Protein AF-A0A2P5E316-F1 (afdb_monomer_lite)

Secondary structure (DSSP, 8-state):
--HHHHHHHHHHHHTT-GGGTHHHHHHHHHS-HHHHHHHHHHHHHHHSS-HHHHHHHHHHHHHT-

Radius of gyration: 11.51 Å; chains: 1; bounding box: 23×29×33 Å

pLDDT: mean 91.41, std 10.07, range [49.94, 98.19]

Structure (mmCIF, N/CA/C/O backbone):
data_AF-A0A2P5E316-F1
#
_entry.id   AF-A0A2P5E316-F1
#
loop_
_atom_site.group_PDB
_atom_site.id
_atom_site.type_symbol
_atom_site.label_atom_id
_atom_site.label_alt_id
_atom_site.label_comp_id
_atom_site.label_asym_id
_atom_site.label_entity_id
_atom_site.label_seq_id
_atom_site.pdbx_PDB_ins_code
_atom_site.Cartn_x
_atom_site.Cartn_y
_atom_site.Cartn_z
_atom_site.occupancy
_atom_site.B_iso_or_equiv
_atom_site.auth_seq_id
_atom_site.auth_comp_id
_atom_site.auth_asym_id
_atom_site.auth_atom_id
_atom_site.pdbx_PDB_model_num
ATOM 1 N N . MET A 1 1 ? -6.919 -16.896 -4.270 1.00 77.88 1 MET A N 1
ATOM 2 C CA . MET A 1 1 ? -6.645 -15.482 -3.957 1.00 77.88 1 MET A CA 1
ATOM 3 C C . MET A 1 1 ? -6.135 -14.816 -5.218 1.00 77.88 1 MET A C 1
ATOM 5 O O . MET A 1 1 ? -5.106 -15.236 -5.741 1.00 77.88 1 MET A O 1
ATOM 9 N N . HIS A 1 2 ? -6.888 -13.852 -5.734 1.00 95.62 2 HIS A N 1
ATOM 10 C CA . HIS A 1 2 ? -6.496 -13.024 -6.868 1.00 95.62 2 HIS A CA 1
ATOM 11 C C . HIS A 1 2 ? -5.325 -12.102 -6.464 1.00 95.62 2 HIS A C 1
ATOM 13 O O . HIS A 1 2 ? -5.290 -11.657 -5.313 1.00 95.62 2 HIS A O 1
ATOM 19 N N . PRO A 1 3 ? -4.374 -11.767 -7.360 1.00 96.75 3 PRO A N 1
ATOM 20 C CA . PRO A 1 3 ? -3.271 -10.852 -7.039 1.00 96.75 3 PRO A CA 1
ATOM 21 C C . PRO A 1 3 ? -3.734 -9.511 -6.453 1.00 96.75 3 PRO A C 1
ATOM 23 O O . PRO A 1 3 ? -3.126 -8.997 -5.521 1.00 96.75 3 PRO A O 1
ATOM 26 N N . TRP A 1 4 ? -4.860 -8.992 -6.942 1.00 98.06 4 TRP A N 1
ATOM 27 C CA . TRP A 1 4 ? -5.463 -7.757 -6.434 1.00 98.06 4 TRP A CA 1
ATOM 28 C C . TRP A 1 4 ? -5.989 -7.880 -5.002 1.00 98.06 4 TRP A C 1
ATOM 30 O O . TRP A 1 4 ? -5.825 -6.954 -4.218 1.00 98.06 4 TRP A O 1
ATOM 40 N N . GLU A 1 5 ? -6.578 -9.023 -4.639 1.00 97.81 5 GLU A N 1
ATOM 41 C CA . GLU A 1 5 ? -7.040 -9.278 -3.266 1.00 97.81 5 GLU A CA 1
ATOM 42 C C . GLU A 1 5 ? -5.857 -9.391 -2.300 1.00 97.81 5 GLU A C 1
ATOM 44 O O . GLU A 1 5 ? -5.922 -8.903 -1.174 1.00 97.81 5 GLU A O 1
ATOM 49 N N . ARG A 1 6 ? -4.748 -9.994 -2.752 1.00 97.12 6 ARG A N 1
ATOM 50 C CA . ARG A 1 6 ? -3.501 -10.044 -1.980 1.00 97.12 6 ARG A CA 1
ATOM 51 C C . ARG A 1 6 ? -2.982 -8.639 -1.702 1.00 97.12 6 ARG A C 1
ATOM 53 O O . ARG A 1 6 ? -2.692 -8.317 -0.555 1.00 97.12 6 ARG A O 1
ATOM 60 N N . ASP A 1 7 ? -2.844 -7.827 -2.746 1.00 97.56 7 ASP A N 1
ATOM 61 C CA . ASP A 1 7 ? -2.273 -6.485 -2.624 1.00 97.56 7 ASP A CA 1
ATOM 62 C C . ASP A 1 7 ? -3.199 -5.574 -1.798 1.00 97.56 7 ASP A C 1
ATOM 64 O O . ASP A 1 7 ? -2.717 -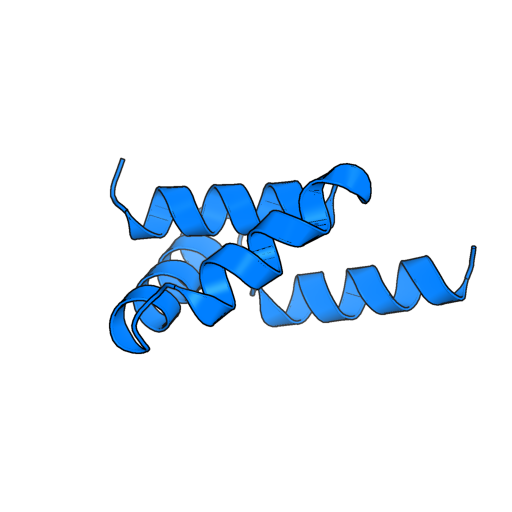4.814 -0.961 1.00 97.56 7 ASP A O 1
ATOM 68 N N . ALA A 1 8 ? -4.521 -5.742 -1.914 1.00 97.44 8 ALA A N 1
ATOM 69 C CA . ALA A 1 8 ? -5.492 -5.097 -1.034 1.00 97.44 8 ALA A CA 1
ATOM 70 C C . ALA A 1 8 ? -5.304 -5.492 0.443 1.00 97.44 8 ALA A C 1
ATOM 72 O O . ALA A 1 8 ? -5.249 -4.633 1.323 1.00 97.44 8 ALA A O 1
ATOM 73 N N . GLY A 1 9 ? -5.151 -6.786 0.731 1.00 96.38 9 GLY A N 1
ATOM 74 C CA . GLY A 1 9 ? -4.902 -7.261 2.092 1.00 96.38 9 GLY A CA 1
ATOM 75 C C . GLY A 1 9 ? -3.584 -6.744 2.677 1.00 96.38 9 GLY A C 1
ATOM 76 O O . GLY A 1 9 ? -3.532 -6.367 3.848 1.00 96.38 9 GLY A O 1
ATOM 77 N N . LEU A 1 10 ? -2.523 -6.682 1.866 1.00 96.25 10 LEU A N 1
ATOM 78 C CA . LEU A 1 10 ? -1.232 -6.125 2.279 1.00 96.25 10 LEU A CA 1
ATOM 79 C C . LEU A 1 10 ? -1.323 -4.622 2.563 1.00 96.25 10 LEU A C 1
ATOM 81 O O . LEU A 1 10 ? -0.770 -4.176 3.567 1.00 96.25 10 LEU A O 1
ATOM 85 N N . ALA A 1 11 ? -2.059 -3.863 1.746 1.00 95.75 11 ALA A N 1
ATOM 86 C CA . ALA A 1 11 ? -2.304 -2.444 1.996 1.00 95.75 11 ALA A CA 1
ATOM 87 C C . ALA A 1 11 ? -3.035 -2.219 3.332 1.00 95.75 11 ALA A C 1
ATOM 89 O O . ALA A 1 11 ? -2.597 -1.401 4.139 1.00 95.75 11 ALA A O 1
ATOM 90 N N . ASN A 1 12 ? -4.072 -3.014 3.625 1.00 95.44 12 ASN A N 1
ATOM 91 C CA . ASN A 1 12 ? -4.824 -2.897 4.880 1.00 95.44 12 ASN A CA 1
ATOM 92 C C . ASN A 1 12 ? -3.953 -3.239 6.095 1.00 95.44 12 ASN A C 1
ATOM 94 O O . ASN A 1 12 ? -4.054 -2.613 7.149 1.00 95.44 12 ASN A O 1
ATOM 98 N N . LYS A 1 13 ? -3.070 -4.235 5.950 1.00 94.06 13 LYS A N 1
ATOM 99 C CA . LYS A 1 13 ? -2.114 -4.609 6.995 1.00 94.06 13 LYS A CA 1
ATOM 100 C C . LYS A 1 13 ? -1.112 -3.488 7.268 1.00 94.06 13 LYS A C 1
ATOM 102 O O . LYS A 1 13 ? -0.837 -3.204 8.429 1.00 94.06 13 LYS A O 1
ATOM 107 N N . ALA A 1 14 ? -0.594 -2.855 6.219 1.00 93.62 14 ALA A N 1
ATOM 108 C CA . ALA A 1 14 ? 0.379 -1.774 6.336 1.00 93.62 14 ALA A CA 1
ATOM 109 C C . ALA A 1 14 ? -0.172 -0.544 7.073 1.00 93.62 14 ALA A C 1
ATOM 111 O O . ALA A 1 14 ? 0.569 0.127 7.776 1.00 93.62 14 ALA A O 1
ATOM 112 N N . MET A 1 15 ? -1.476 -0.279 6.967 1.00 89.50 15 MET A N 1
ATOM 113 C CA . MET A 1 15 ? -2.143 0.829 7.668 1.00 89.50 15 MET A CA 1
ATOM 114 C C . MET A 1 15 ? -2.461 0.531 9.140 1.00 89.50 15 MET A C 1
ATOM 116 O O . MET A 1 15 ? -2.869 1.423 9.878 1.00 89.50 15 MET A O 1
ATOM 120 N N . LYS A 1 16 ? -2.285 -0.718 9.585 1.00 88.00 16 LYS A N 1
ATOM 121 C CA . LYS A 1 16 ? -2.529 -1.155 10.970 1.00 88.00 16 LYS A CA 1
ATOM 122 C C . LYS A 1 16 ? -1.246 -1.375 11.769 1.00 88.00 16 LYS A C 1
ATOM 124 O O . LYS A 1 16 ? -1.318 -1.539 12.984 1.00 88.00 16 LYS A O 1
ATOM 129 N N . ASP A 1 17 ? -0.101 -1.420 11.097 1.00 87.44 17 ASP A N 1
ATOM 130 C CA . ASP A 1 17 ? 1.203 -1.706 11.686 1.00 87.44 17 ASP A CA 1
ATOM 131 C C . ASP A 1 17 ? 2.263 -0.805 11.042 1.00 87.44 17 ASP A C 1
ATOM 133 O O . ASP A 1 17 ? 2.641 -1.014 9.887 1.00 87.44 17 ASP A O 1
ATOM 137 N N . ASP A 1 18 ? 2.760 0.174 11.807 1.00 80.69 18 ASP A N 1
ATOM 138 C CA . ASP A 1 18 ? 3.821 1.104 11.395 1.00 80.69 18 ASP A CA 1
ATOM 139 C C . ASP A 1 18 ? 5.033 0.377 10.784 1.00 80.69 18 ASP A C 1
ATOM 141 O O . ASP A 1 18 ? 5.653 0.858 9.833 1.00 80.69 18 ASP A O 1
ATOM 145 N N . LEU A 1 19 ? 5.365 -0.818 11.290 1.00 86.75 19 LEU A N 1
ATOM 146 C CA . LEU A 1 19 ? 6.517 -1.591 10.829 1.00 86.75 19 LEU A CA 1
ATOM 147 C C . LEU A 1 19 ? 6.325 -2.155 9.412 1.00 86.75 19 LEU A C 1
ATOM 149 O O . LEU A 1 19 ? 7.273 -2.665 8.816 1.00 86.75 19 LEU A O 1
ATOM 153 N N . GLN A 1 20 ? 5.108 -2.085 8.871 1.00 90.06 20 GLN A N 1
ATOM 154 C CA . GLN A 1 20 ? 4.714 -2.643 7.581 1.00 90.06 20 GLN A CA 1
ATOM 155 C C . GLN A 1 20 ? 4.448 -1.577 6.508 1.00 90.06 20 GLN A C 1
ATOM 157 O O . GLN A 1 20 ? 4.079 -1.941 5.390 1.00 90.06 20 GLN A O 1
ATOM 162 N N . LEU A 1 21 ? 4.691 -0.284 6.775 1.00 88.62 21 LEU A N 1
ATOM 163 C CA . LEU A 1 21 ? 4.469 0.788 5.788 1.00 88.62 21 LEU A CA 1
ATOM 164 C C . LEU A 1 21 ? 5.240 0.596 4.478 1.00 88.62 21 LEU A C 1
ATOM 166 O O . LEU A 1 21 ? 4.774 1.017 3.418 1.00 88.62 21 LEU A O 1
ATOM 170 N N . TYR A 1 22 ? 6.395 -0.072 4.530 1.00 92.06 22 TYR A N 1
ATOM 171 C CA . TYR A 1 22 ? 7.194 -0.378 3.342 1.00 92.06 22 TYR A CA 1
ATOM 172 C C . TYR A 1 22 ? 6.407 -1.184 2.292 1.00 92.06 22 TYR A C 1
ATOM 174 O O . TYR A 1 22 ? 6.696 -1.065 1.104 1.00 92.06 22 TYR A O 1
ATOM 182 N N . LEU A 1 23 ? 5.382 -1.948 2.695 1.00 94.56 23 LEU A N 1
ATOM 183 C CA . LEU A 1 23 ? 4.518 -2.686 1.770 1.00 94.56 23 LEU A CA 1
ATOM 184 C C . LEU A 1 23 ? 3.706 -1.755 0.863 1.00 94.56 23 LEU A C 1
ATOM 186 O O . LEU A 1 23 ? 3.501 -2.087 -0.301 1.00 94.56 23 LEU A O 1
ATOM 190 N N . LEU A 1 24 ? 3.266 -0.588 1.350 1.00 93.38 24 LEU A N 1
ATOM 191 C CA . LEU A 1 24 ? 2.561 0.390 0.510 1.00 93.38 24 LEU A CA 1
ATOM 192 C C . LEU A 1 24 ? 3.491 0.953 -0.565 1.00 93.38 24 LEU A C 1
ATOM 194 O O . LEU A 1 24 ? 3.086 1.077 -1.719 1.00 93.38 24 LEU A O 1
ATOM 198 N N . VAL A 1 25 ? 4.743 1.240 -0.195 1.00 94.00 25 VAL A N 1
ATOM 199 C CA .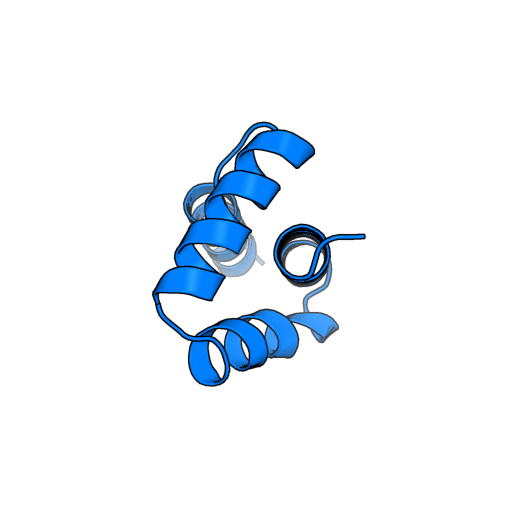 VAL A 1 25 ? 5.775 1.717 -1.126 1.00 94.00 25 VAL A CA 1
ATOM 200 C C . VAL A 1 25 ? 6.083 0.647 -2.173 1.00 94.00 25 VAL A C 1
ATOM 202 O O . VAL A 1 25 ? 6.045 0.930 -3.366 1.00 94.00 25 VAL A O 1
ATOM 205 N N . GLU A 1 26 ? 6.309 -0.595 -1.745 1.00 96.06 26 GLU A N 1
ATOM 206 C CA . GLU A 1 26 ? 6.540 -1.739 -2.634 1.00 96.06 26 GLU A CA 1
ATOM 207 C C . GLU A 1 26 ? 5.393 -1.903 -3.644 1.00 96.06 26 GLU A C 1
ATOM 209 O O . GLU A 1 26 ? 5.627 -1.982 -4.852 1.00 96.06 26 GLU A O 1
ATOM 214 N N . ILE A 1 27 ? 4.139 -1.916 -3.179 1.00 96.00 27 ILE A N 1
ATOM 215 C CA . ILE A 1 27 ? 2.964 -2.067 -4.048 1.00 96.00 27 ILE A CA 1
ATOM 216 C C . ILE A 1 27 ? 2.876 -0.896 -5.033 1.00 96.00 27 ILE A C 1
ATOM 218 O O . ILE A 1 27 ? 2.725 -1.127 -6.232 1.00 96.00 27 ILE A O 1
ATOM 222 N N . ALA A 1 28 ? 3.019 0.344 -4.560 1.00 94.75 28 ALA A N 1
ATOM 223 C CA . ALA A 1 28 ? 2.920 1.535 -5.400 1.00 94.75 28 ALA A CA 1
ATOM 224 C C . ALA A 1 28 ? 4.026 1.614 -6.467 1.00 94.75 28 ALA A C 1
ATOM 226 O O . ALA A 1 28 ? 3.772 2.083 -7.575 1.00 94.75 28 ALA A O 1
ATOM 227 N N . CYS A 1 29 ? 5.238 1.154 -6.152 1.00 97.00 29 CYS A N 1
ATOM 228 C CA . CYS A 1 29 ? 6.392 1.259 -7.044 1.00 97.00 29 CYS A CA 1
ATOM 229 C C . CYS A 1 29 ? 6.560 0.066 -7.996 1.00 97.00 29 CYS A C 1
ATOM 231 O O . CYS A 1 29 ? 7.196 0.218 -9.037 1.00 97.00 29 CYS A O 1
ATOM 233 N N . THR A 1 30 ? 6.028 -1.114 -7.662 1.00 97.25 30 THR A N 1
ATOM 234 C CA . THR A 1 30 ? 6.258 -2.348 -8.444 1.00 97.25 30 THR A CA 1
ATOM 235 C C . THR A 1 30 ? 5.053 -2.813 -9.257 1.00 97.25 30 THR A C 1
ATOM 237 O O . THR A 1 30 ? 5.188 -3.721 -10.081 1.00 97.25 30 THR A O 1
ATOM 240 N N . ARG A 1 31 ? 3.864 -2.245 -9.029 1.00 97.44 31 ARG A N 1
ATOM 241 C CA . ARG A 1 31 ? 2.635 -2.629 -9.736 1.00 97.44 31 ARG A CA 1
ATOM 242 C C . ARG A 1 31 ? 2.325 -1.687 -10.884 1.00 97.44 31 ARG A C 1
ATOM 244 O O . ARG A 1 31 ? 2.598 -0.491 -10.836 1.00 97.44 31 ARG A O 1
ATOM 251 N N . THR A 1 32 ? 1.722 -2.249 -11.926 1.00 98.19 32 THR A N 1
ATOM 252 C CA . THR A 1 32 ? 1.212 -1.459 -13.046 1.00 98.19 32 THR A CA 1
ATOM 253 C C . THR A 1 32 ? -0.003 -0.641 -12.609 1.00 98.19 32 THR A C 1
ATOM 255 O O . THR A 1 32 ? -0.662 -0.948 -11.613 1.00 98.19 32 THR A O 1
ATOM 258 N N . SER A 1 33 ? -0.357 0.391 -13.375 1.00 97.56 33 SER A N 1
ATOM 259 C CA . SER A 1 33 ? -1.556 1.187 -13.088 1.00 97.56 33 SER A CA 1
ATOM 260 C C . SER A 1 33 ? -2.844 0.352 -13.115 1.00 97.56 33 SER A C 1
ATOM 262 O O . SER A 1 33 ? -3.762 0.621 -12.339 1.00 97.56 33 SER A O 1
ATOM 264 N N . GLU A 1 34 ? -2.908 -0.672 -13.971 1.00 98.12 34 GLU A N 1
ATOM 265 C CA . GLU A 1 34 ? -4.039 -1.604 -14.047 1.00 98.12 34 GLU A CA 1
ATOM 266 C C . GLU A 1 34 ? -4.125 -2.484 -12.797 1.00 98.12 34 GLU A C 1
ATOM 268 O O . GLU A 1 34 ? -5.202 -2.618 -12.214 1.00 98.12 34 GLU A O 1
ATOM 273 N N . ASP A 1 35 ? -2.990 -3.002 -12.322 1.00 98.00 35 ASP A N 1
ATOM 274 C CA . ASP A 1 35 ? -2.932 -3.776 -11.080 1.00 98.00 35 ASP A CA 1
ATOM 275 C C . ASP A 1 35 ? -3.330 -2.941 -9.863 1.00 98.00 35 ASP A C 1
ATOM 277 O O . ASP A 1 35 ? -4.096 -3.404 -9.020 1.00 98.00 35 ASP A O 1
ATOM 281 N N . LEU A 1 36 ? -2.874 -1.687 -9.790 1.00 97.94 36 LEU A N 1
ATOM 282 C CA . LEU A 1 36 ? -3.251 -0.759 -8.722 1.00 97.94 36 LEU A CA 1
ATOM 283 C C . LEU A 1 36 ? -4.747 -0.419 -8.757 1.00 97.94 36 LEU A C 1
ATOM 285 O O . LEU A 1 36 ? -5.391 -0.287 -7.714 1.00 97.94 36 LEU A O 1
ATOM 289 N N . LEU A 1 37 ? -5.338 -0.276 -9.946 1.00 98.12 37 LEU A N 1
ATOM 290 C CA . LEU A 1 37 ? -6.784 -0.094 -10.083 1.00 98.12 37 LEU A CA 1
ATOM 291 C C . LEU A 1 37 ? -7.551 -1.341 -9.623 1.00 98.12 37 LEU A C 1
ATOM 293 O O . LEU A 1 37 ? -8.547 -1.218 -8.908 1.00 98.12 37 LEU A O 1
ATOM 297 N N . GLY A 1 38 ? -7.074 -2.526 -9.996 1.00 98.19 38 GLY A N 1
ATOM 298 C CA . GLY A 1 38 ? -7.624 -3.797 -9.545 1.00 98.19 38 GLY A CA 1
ATOM 299 C C . GLY A 1 38 ? -7.557 -3.960 -8.027 1.00 98.19 38 GLY A C 1
ATOM 300 O O . GLY A 1 38 ? -8.565 -4.288 -7.401 1.00 98.19 38 GLY A O 1
ATOM 301 N N . ALA A 1 39 ? -6.406 -3.656 -7.424 1.00 98.12 39 ALA A N 1
ATOM 302 C CA . ALA A 1 39 ? -6.197 -3.706 -5.979 1.00 98.12 39 ALA A CA 1
ATOM 303 C C . ALA A 1 39 ? -7.132 -2.750 -5.229 1.00 98.12 39 ALA A C 1
ATOM 305 O O . ALA A 1 39 ? -7.750 -3.162 -4.255 1.00 98.12 39 ALA A O 1
ATOM 306 N N . ARG A 1 40 ? -7.330 -1.514 -5.712 1.00 97.94 40 ARG A N 1
ATOM 307 C CA . ARG A 1 40 ? -8.296 -0.572 -5.111 1.00 97.94 40 ARG A CA 1
ATOM 308 C C . ARG A 1 40 ? -9.731 -1.084 -5.152 1.00 97.94 40 ARG A C 1
ATOM 310 O O . ARG A 1 40 ? -10.441 -0.994 -4.156 1.00 97.94 40 ARG A O 1
ATOM 317 N N . ARG A 1 41 ? -10.156 -1.664 -6.279 1.00 98.06 41 ARG A N 1
ATOM 318 C CA . ARG A 1 41 ? -11.492 -2.273 -6.404 1.00 98.06 41 ARG A CA 1
ATOM 319 C C . ARG A 1 41 ? -11.662 -3.457 -5.455 1.00 98.06 41 ARG A C 1
ATOM 321 O O . ARG A 1 41 ? -12.696 -3.569 -4.798 1.00 98.06 41 ARG A O 1
ATOM 328 N N . ALA A 1 42 ? -10.651 -4.321 -5.371 1.00 98.12 42 ALA A N 1
ATOM 329 C CA . ALA A 1 42 ? -10.649 -5.451 -4.450 1.00 98.12 42 ALA A CA 1
ATOM 330 C C . ALA A 1 42 ? -10.683 -4.979 -2.990 1.00 98.12 42 ALA A C 1
ATOM 332 O O . ALA A 1 42 ? -11.484 -5.480 -2.215 1.00 98.12 42 ALA A O 1
ATOM 333 N N . TYR A 1 43 ? -9.890 -3.966 -2.636 1.00 97.94 43 TYR A N 1
ATOM 334 C CA . TYR A 1 43 ? -9.870 -3.370 -1.303 1.00 97.94 43 TYR A CA 1
ATOM 335 C C . TYR A 1 43 ? -11.243 -2.848 -0.892 1.00 97.94 43 TYR A C 1
ATOM 337 O O . TYR A 1 43 ? -11.768 -3.254 0.139 1.00 97.94 43 TYR A O 1
ATOM 345 N N . HIS A 1 44 ? -11.866 -2.038 -1.749 1.00 97.56 44 HIS A N 1
ATOM 346 C CA . HIS A 1 44 ? -13.198 -1.503 -1.488 1.00 97.56 44 HIS A CA 1
ATOM 347 C C . HIS A 1 44 ? -14.252 -2.613 -1.345 1.00 97.56 44 HIS A C 1
ATOM 349 O O . HIS A 1 44 ? -15.174 -2.487 -0.546 1.00 97.56 44 HIS A O 1
ATOM 355 N N . SER A 1 45 ? -14.106 -3.716 -2.085 1.00 97.62 45 SER A N 1
ATOM 356 C CA . SER A 1 45 ? -15.009 -4.872 -1.980 1.00 97.62 45 SER A CA 1
ATOM 357 C C . SER A 1 45 ? -14.782 -5.695 -0.704 1.00 97.62 45 SER A C 1
ATOM 359 O O . SER A 1 45 ? -15.719 -6.304 -0.200 1.00 97.62 45 SER A O 1
ATOM 361 N N . LEU A 1 46 ? -13.544 -5.751 -0.201 1.00 96.69 46 LEU A N 1
ATOM 362 C CA . LEU A 1 46 ? -13.156 -6.551 0.966 1.00 96.69 46 LEU A CA 1
ATOM 363 C C . LEU A 1 46 ? -13.359 -5.815 2.295 1.00 96.69 46 LEU A C 1
ATOM 365 O O . LEU A 1 46 ? -13.624 -6.465 3.305 1.00 96.69 46 LEU A O 1
ATOM 369 N N . PHE A 1 47 ? -13.204 -4.489 2.307 1.00 95.94 47 PHE A N 1
ATOM 370 C CA . PHE A 1 47 ? -13.140 -3.693 3.537 1.00 95.94 47 PHE A CA 1
ATOM 371 C C . PHE A 1 47 ? -14.203 -2.589 3.638 1.00 95.94 47 PHE A C 1
ATOM 373 O O . PHE A 1 47 ? -14.340 -2.003 4.707 1.00 95.94 47 PHE A O 1
ATOM 380 N N . ASP A 1 48 ? -14.989 -2.346 2.583 1.00 95.50 48 ASP A N 1
ATOM 381 C CA . ASP A 1 48 ? -16.089 -1.359 2.551 1.00 95.50 48 ASP A CA 1
ATOM 382 C C . ASP A 1 48 ? -15.653 0.120 2.673 1.00 95.50 48 ASP A C 1
ATOM 384 O O . ASP A 1 48 ? -16.450 1.000 2.971 1.00 95.50 48 ASP A O 1
ATOM 388 N N . HIS A 1 49 ? -14.378 0.417 2.421 1.00 93.50 49 HIS A N 1
ATOM 389 C CA . HIS A 1 49 ? -13.826 1.776 2.313 1.00 93.50 49 HIS A 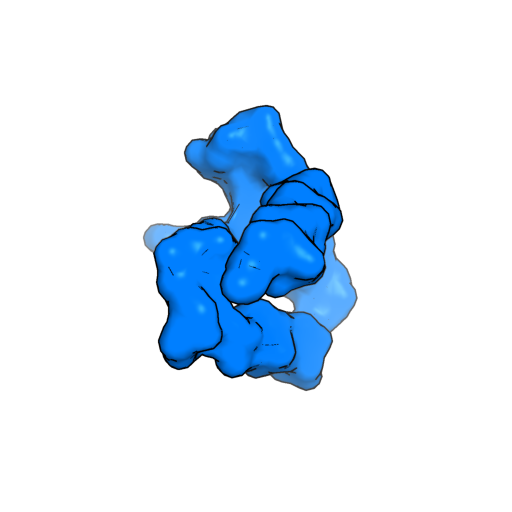CA 1
ATOM 390 C C . HIS A 1 49 ? -12.641 1.778 1.341 1.00 93.50 49 HIS A C 1
ATOM 392 O O . HIS A 1 49 ? -12.158 0.714 0.942 1.00 93.50 49 HIS A O 1
ATOM 398 N N . SER A 1 50 ? -12.175 2.954 0.915 1.00 96.25 50 SER A N 1
ATOM 399 C CA . SER A 1 50 ? -11.048 3.063 -0.019 1.00 96.25 50 SER A CA 1
ATOM 400 C C . SER A 1 50 ? -9.675 3.007 0.662 1.00 96.25 50 SER A C 1
ATOM 402 O O . SER A 1 50 ? -9.516 3.340 1.837 1.00 96.25 50 SER A O 1
ATOM 404 N N . ILE A 1 51 ? -8.654 2.623 -0.116 1.00 94.88 51 ILE A N 1
ATOM 405 C CA . ILE A 1 51 ? -7.246 2.684 0.314 1.00 94.88 51 ILE A CA 1
ATOM 406 C C . ILE A 1 51 ? -6.872 4.136 0.638 1.00 94.88 51 ILE A C 1
ATOM 408 O O . ILE A 1 51 ? -6.160 4.411 1.598 1.00 94.88 51 ILE A O 1
ATOM 412 N N . GLU A 1 52 ? -7.352 5.078 -0.167 1.00 94.06 52 GLU A N 1
ATOM 413 C CA . GLU A 1 52 ? -7.082 6.502 -0.023 1.00 94.06 52 GLU A CA 1
ATOM 414 C C . GLU A 1 52 ? -7.667 7.085 1.278 1.00 94.06 52 GLU A C 1
ATOM 416 O O . GLU A 1 52 ? -7.002 7.886 1.938 1.00 94.06 52 GLU A O 1
ATOM 421 N N . GLU A 1 53 ? -8.870 6.664 1.679 1.00 94.12 53 GLU A N 1
ATOM 422 C CA . GLU A 1 53 ? -9.488 7.070 2.951 1.00 94.12 53 GLU A CA 1
ATOM 423 C C . GLU A 1 53 ? -8.705 6.560 4.161 1.00 94.12 53 GLU A C 1
ATOM 425 O O . GLU A 1 53 ? -8.403 7.338 5.070 1.00 94.12 53 GLU A O 1
ATOM 430 N N . ASP A 1 54 ? -8.319 5.284 4.159 1.00 92.62 54 ASP A N 1
ATOM 431 C CA . ASP A 1 54 ? -7.518 4.722 5.246 1.00 92.62 54 ASP A CA 1
ATOM 432 C C . ASP A 1 54 ? -6.128 5.356 5.323 1.00 92.62 54 ASP A C 1
ATOM 434 O O . ASP A 1 54 ? -5.650 5.652 6.419 1.00 92.62 54 ASP A O 1
ATOM 438 N N . ALA A 1 55 ? -5.498 5.644 4.180 1.00 90.00 55 ALA A N 1
ATOM 439 C CA . ALA A 1 55 ? -4.228 6.365 4.141 1.00 90.00 55 ALA A CA 1
ATOM 440 C C . ALA A 1 55 ? -4.351 7.755 4.784 1.00 90.00 55 ALA A C 1
ATOM 442 O O . ALA A 1 55 ? -3.508 8.149 5.592 1.00 90.00 55 ALA A O 1
ATOM 443 N N . ALA A 1 56 ? -5.413 8.498 4.458 1.00 90.69 56 ALA A N 1
ATOM 444 C CA . ALA A 1 56 ? -5.656 9.818 5.028 1.00 90.69 56 ALA A CA 1
ATOM 445 C C . ALA A 1 56 ? -5.916 9.758 6.544 1.00 90.69 56 ALA A C 1
ATOM 447 O O . ALA A 1 56 ? -5.438 10.620 7.286 1.00 90.69 56 ALA A O 1
ATOM 448 N N . ASN A 1 57 ? -6.648 8.744 7.012 1.00 88.94 57 ASN A N 1
ATOM 449 C CA . ASN A 1 57 ? -6.902 8.529 8.437 1.00 88.94 57 ASN A CA 1
ATOM 450 C C . ASN A 1 57 ? -5.625 8.152 9.193 1.00 88.94 57 ASN A C 1
ATOM 452 O O . ASN A 1 57 ? -5.364 8.707 10.260 1.00 88.94 57 ASN A O 1
ATOM 456 N N . TYR A 1 58 ? -4.804 7.276 8.614 1.00 86.50 58 TYR A N 1
ATOM 457 C CA . TYR A 1 58 ? -3.521 6.876 9.179 1.00 86.50 58 TYR A CA 1
ATOM 458 C C . TYR A 1 58 ? -2.596 8.079 9.412 1.00 86.50 58 TYR A C 1
ATOM 460 O O . TYR A 1 58 ? -2.076 8.258 10.515 1.00 86.50 58 TYR A O 1
ATOM 468 N N . ILE A 1 59 ? -2.449 8.952 8.407 1.00 81.38 59 ILE A N 1
ATOM 469 C CA . ILE A 1 59 ? -1.604 10.152 8.510 1.00 81.38 59 ILE A CA 1
ATOM 470 C C . ILE A 1 59 ? -2.090 11.051 9.652 1.00 81.38 59 ILE A C 1
ATOM 472 O O . ILE A 1 59 ? -1.297 11.423 10.516 1.00 81.38 59 ILE A O 1
ATOM 476 N N . LYS A 1 60 ? -3.399 11.321 9.730 1.00 77.69 60 LYS A N 1
ATOM 477 C CA . LYS A 1 60 ? -3.973 12.130 10.818 1.00 77.69 60 LYS A CA 1
ATOM 478 C C . LYS A 1 60 ? -3.702 11.539 12.200 1.00 77.69 60 LYS A C 1
ATOM 480 O O . LYS A 1 60 ? -3.419 12.280 13.134 1.00 77.69 60 LYS A O 1
ATOM 485 N N . SER A 1 61 ? -3.783 10.218 12.351 1.00 70.31 61 SER A N 1
ATOM 486 C CA . SER A 1 61 ? -3.461 9.564 13.623 1.00 70.31 61 SER A CA 1
ATOM 487 C C . SER A 1 61 ? -1.974 9.654 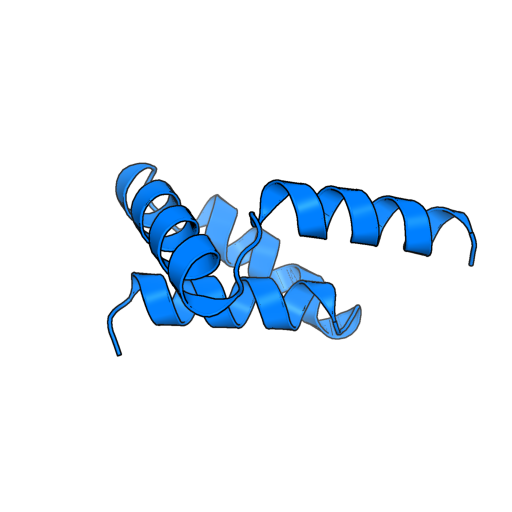13.974 1.00 70.31 61 SER A C 1
ATOM 489 O O . SER A 1 61 ? -1.649 9.781 15.152 1.00 70.31 61 SER A O 1
ATOM 491 N N . SER A 1 62 ? -1.080 9.630 12.982 1.00 63.06 62 SER A N 1
ATOM 492 C CA . SER A 1 62 ? 0.365 9.758 13.208 1.00 63.06 62 SER A CA 1
ATOM 493 C C . SER A 1 62 ? 0.802 11.166 13.632 1.00 63.06 62 SER A C 1
ATOM 495 O O . SER A 1 62 ? 1.721 11.288 14.432 1.00 63.06 62 SER A O 1
ATOM 497 N N . GLU A 1 63 ? 0.117 12.226 13.184 1.00 65.38 63 GLU A N 1
ATOM 498 C CA . GLU A 1 63 ? 0.440 13.616 13.563 1.00 65.38 63 GLU A CA 1
ATOM 499 C C . GLU A 1 63 ? 0.050 13.969 15.011 1.00 65.38 63 GLU A C 1
ATOM 501 O O . GL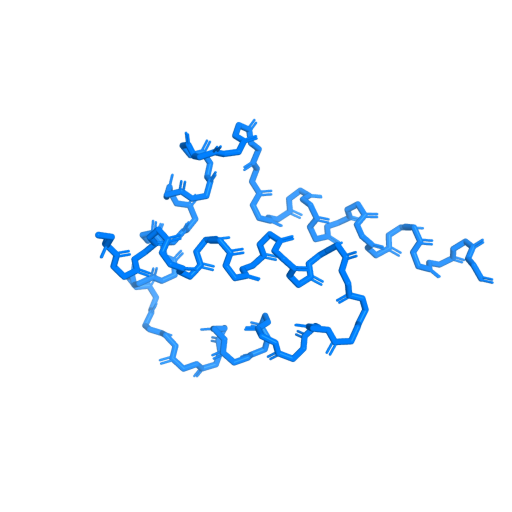U A 1 63 ? 0.505 14.973 15.555 1.00 65.38 63 GLU A O 1
ATOM 506 N N . HIS A 1 64 ? -0.791 13.150 15.645 1.00 59.25 64 HIS A N 1
ATOM 507 C CA . HIS A 1 64 ? -1.274 13.351 17.015 1.00 59.25 64 HIS A CA 1
ATOM 508 C C . HIS A 1 64 ? -0.514 12.527 18.075 1.00 59.25 64 HIS A C 1
ATOM 510 O O . HIS A 1 64 ? -0.909 12.548 19.244 1.00 59.25 64 HIS A O 1
ATOM 516 N N . LYS A 1 65 ? 0.533 11.787 17.690 1.00 49.94 65 LYS A N 1
ATOM 517 C CA . LYS A 1 65 ? 1.316 10.902 18.567 1.00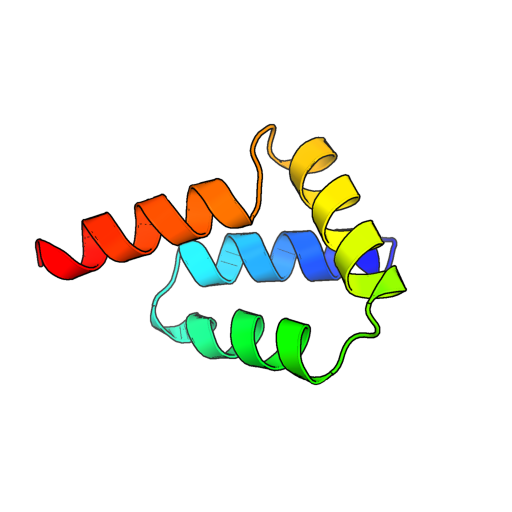 49.94 65 LYS A CA 1
ATOM 518 C C . LYS A 1 65 ? 2.707 11.469 18.837 1.00 49.94 65 LYS A C 1
ATOM 520 O O . LYS A 1 65 ? 3.155 11.333 19.997 1.00 49.94 65 LYS A O 1
#

Foldseek 3Di:
DDLLLVLLVLLVVCLVDVVSVVSVVCCVPPDDPVSVVSNQVNNCVVPVDGSVVSVVVSVVVVVVD

InterPro domains:
  IPR018502 Annexin repeat [PF00191] (7-54)
  IPR037104 Annexin superfamily [G3DSA:1.10.220.10] (2-64)
  IPR037104 Annexin superfamily [SSF47874] (1-61)

Organism: Trema orientale (NCBI:txid63057)

Sequence (65 aa):
MHPWERDAGLANKAMKDDLQLYLLVEIACTRTSEDLLGARRAYHSLFDHSIEEDAANYIKSSEHK